Protein AF-A0A925K7J0-F1 (afdb_monomer)

Radius of gyration: 14.42 Å; Cα contacts (8 Å, |Δi|>4): 156; chains: 1; bounding box: 37×35×33 Å

Secondary structure (DSSP, 8-state):
-GGGGT-EEEEEEEETTEEEEEEE-SSEEEEEEEETTEEEEEEEESSS----EEHHHHHHHHHT-TTTTTHHHHHTT-TT---HHHHHHHHHHHHHHHHHHHHS--HHHHHHHHH------

Mean predicted aligned error: 7.32 Å

Sequence (121 aa):
MLAGLGFKEAGSSTGGMSQYYLWSGNDMKFSLQDDRGYYECNIISINKPIERLELIKLLRFLKDDAFFYREELKIAKLSGTLSANAYVDLFYKNYRLIKDFLFGFSQSGFDDYQNYVVIFD

Solvent-accessible surface area (backbone atoms only — not comparable to full-atom values): 7032 Å² total; per-residue (Å²): 114,60,58,81,72,61,32,39,82,71,48,72,49,81,57,93,72,31,42,38,42,32,30,36,41,92,64,36,30,46,35,42,36,35,56,84,78,29,50,49,46,33,40,28,48,70,86,48,99,51,84,69,40,47,50,68,65,49,49,20,62,78,63,76,29,84,59,62,74,45,62,67,20,60,76,67,72,28,81,59,43,57,50,73,66,56,51,51,51,54,47,62,76,40,41,67,63,56,48,51,53,66,70,70,61,46,73,65,63,50,54,52,58,69,66,59,72,81,80,80,131

Foldseek 3Di:
DVVVVVWDWPDWDDDPQKIKTWIDHPFWIWIWIDDNQFIFIWIGGPPDPDDTDGLQLVVCLLVVNLCVVVPVCVVVVNPRHDDPVSSVVSCVVCVVSVVVCSVVDDPVSVVSSVPDDRDDD

Structure (mmCIF, N/CA/C/O backbone):
data_AF-A0A925K7J0-F1
#
_entry.id   AF-A0A925K7J0-F1
#
loop_
_atom_site.group_PDB
_atom_site.id
_atom_site.type_symbol
_atom_site.label_atom_id
_atom_site.label_alt_id
_atom_site.label_comp_id
_atom_site.label_asym_id
_atom_site.label_entity_id
_atom_site.label_seq_id
_atom_site.pdbx_PDB_ins_code
_atom_site.Cartn_x
_atom_site.Cartn_y
_atom_site.Cartn_z
_atom_site.occupancy
_atom_site.B_iso_or_equiv
_atom_site.auth_seq_id
_atom_site.auth_comp_id
_atom_site.auth_asym_id
_atom_site.auth_atom_id
_atom_site.pdbx_PDB_model_num
ATOM 1 N N . MET A 1 1 ? -1.718 -0.750 -16.183 1.00 77.94 1 MET A N 1
ATOM 2 C CA . MET A 1 1 ? -2.440 -1.136 -14.952 1.00 77.94 1 MET A CA 1
ATOM 3 C C . MET A 1 1 ? -2.796 0.088 -14.100 1.00 77.94 1 MET A C 1
ATOM 5 O O . MET A 1 1 ? -3.969 0.432 -14.053 1.00 77.94 1 MET A O 1
ATOM 9 N N . LEU A 1 2 ? -1.825 0.834 -13.556 1.00 81.88 2 LEU A N 1
ATOM 10 C CA . LEU A 1 2 ? -2.077 2.067 -12.776 1.00 81.88 2 LEU A CA 1
ATOM 11 C C . LEU A 1 2 ? -2.807 3.181 -13.550 1.00 81.88 2 LEU A C 1
ATOM 13 O O . LEU A 1 2 ? -3.722 3.801 -13.014 1.00 81.88 2 LEU A O 1
ATOM 17 N N . ALA A 1 3 ? -2.481 3.378 -14.831 1.00 81.62 3 ALA A N 1
ATOM 18 C CA . ALA A 1 3 ? -3.184 4.340 -15.688 1.00 81.62 3 ALA A CA 1
ATOM 19 C C . ALA A 1 3 ? -4.702 4.069 -15.783 1.00 81.62 3 ALA A C 1
ATOM 21 O O . ALA A 1 3 ? -5.490 5.005 -15.874 1.00 81.62 3 ALA A O 1
ATOM 22 N N . GLY A 1 4 ? -5.125 2.800 -15.681 1.00 82.88 4 GLY A N 1
ATOM 23 C CA . GLY A 1 4 ? -6.543 2.416 -15.651 1.00 82.88 4 GLY A CA 1
ATOM 24 C C . GLY A 1 4 ? -7.267 2.800 -14.355 1.00 82.88 4 GLY A C 1
ATOM 25 O O . GLY A 1 4 ? -8.491 2.790 -14.318 1.00 82.88 4 GLY A O 1
ATOM 26 N N . LEU A 1 5 ? -6.522 3.167 -13.308 1.00 83.44 5 LEU A N 1
ATOM 27 C CA . LEU A 1 5 ? -7.031 3.740 -12.058 1.00 83.44 5 LEU A CA 1
ATOM 28 C C . LEU A 1 5 ? -6.893 5.273 -12.022 1.00 83.44 5 LEU A C 1
ATOM 30 O O . LEU A 1 5 ? -7.081 5.884 -10.973 1.00 83.44 5 LEU A O 1
ATOM 34 N N . GLY A 1 6 ? -6.516 5.900 -13.141 1.00 85.19 6 GLY A N 1
ATOM 35 C CA . GLY A 1 6 ? -6.300 7.345 -13.229 1.00 85.19 6 GLY A CA 1
ATOM 36 C C . GLY A 1 6 ? -4.978 7.837 -12.630 1.00 85.19 6 GLY A C 1
ATOM 37 O O . GLY A 1 6 ? -4.796 9.045 -12.501 1.00 85.19 6 GLY A O 1
ATOM 38 N N . PHE A 1 7 ? -4.051 6.940 -12.278 1.00 88.50 7 PHE A N 1
ATOM 39 C CA . PHE A 1 7 ? -2.726 7.330 -11.796 1.00 88.50 7 PHE A CA 1
ATOM 40 C C . PHE A 1 7 ? -1.833 7.782 -12.948 1.00 88.50 7 PHE A C 1
ATOM 42 O O . PHE A 1 7 ? -1.782 7.142 -14.002 1.00 88.50 7 PHE A O 1
ATOM 49 N N . LYS A 1 8 ? -1.077 8.852 -12.712 1.00 87.69 8 LYS A N 1
ATOM 50 C CA . LYS A 1 8 ? -0.041 9.360 -13.616 1.00 87.69 8 LYS A CA 1
ATOM 51 C C . LYS A 1 8 ? 1.297 9.364 -12.900 1.00 87.69 8 LYS A C 1
ATOM 53 O O . LYS A 1 8 ? 1.343 9.589 -11.693 1.00 87.69 8 LYS A O 1
ATOM 58 N N . GLU A 1 9 ? 2.371 9.112 -13.634 1.00 84.50 9 GLU A N 1
ATOM 59 C CA . GLU A 1 9 ? 3.717 9.289 -13.097 1.00 84.50 9 GLU A CA 1
ATOM 60 C C . GLU A 1 9 ? 3.903 10.758 -12.700 1.00 84.50 9 GLU A C 1
ATOM 62 O O . GLU A 1 9 ? 3.646 11.667 -13.489 1.00 84.50 9 GLU A O 1
ATOM 67 N N . ALA A 1 10 ? 4.251 10.978 -11.438 1.00 79.00 10 ALA A N 1
ATOM 68 C CA . ALA A 1 10 ? 4.389 12.291 -10.821 1.00 79.00 10 ALA A CA 1
ATOM 69 C C . ALA A 1 10 ? 5.853 12.636 -10.523 1.00 79.00 10 ALA A C 1
ATOM 71 O O . ALA A 1 10 ? 6.166 13.794 -10.260 1.00 79.00 10 ALA A O 1
ATOM 72 N N . GLY A 1 11 ? 6.745 11.646 -10.571 1.00 76.38 11 GLY A N 1
ATOM 73 C CA . GLY A 1 11 ? 8.179 11.858 -10.489 1.00 76.38 11 GLY A CA 1
ATOM 74 C C . GLY A 1 11 ? 8.954 10.552 -10.398 1.00 76.38 11 GLY A C 1
ATOM 75 O O . GLY A 1 11 ? 8.470 9.559 -9.851 1.00 76.38 11 GLY A O 1
ATOM 76 N N . SER A 1 12 ? 10.185 10.602 -10.889 1.00 79.12 12 SER A N 1
ATOM 77 C CA . SER A 1 12 ? 11.189 9.569 -10.689 1.00 79.12 12 SER A CA 1
ATOM 78 C C . SER A 1 12 ? 12.512 10.218 -10.296 1.00 79.12 12 SER A C 1
ATOM 80 O O . SER A 1 12 ? 12.862 11.263 -10.847 1.00 79.12 12 SER A O 1
ATOM 82 N N . SER A 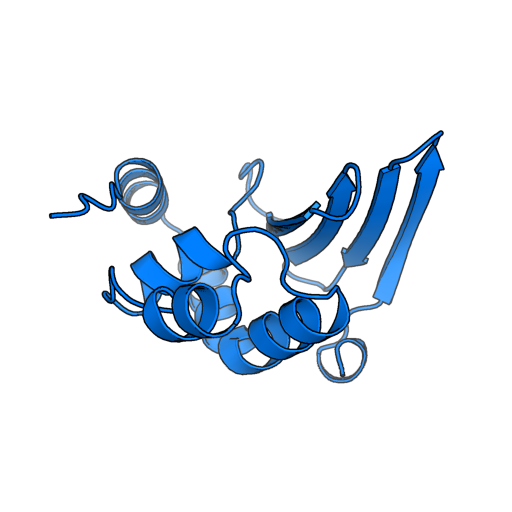1 13 ? 13.260 9.612 -9.380 1.00 76.75 13 SER A N 1
ATOM 83 C CA . SER A 1 13 ? 14.621 10.049 -9.054 1.00 76.75 13 SER A CA 1
ATOM 84 C C . SER A 1 13 ? 15.557 8.854 -9.027 1.00 76.75 13 SER A C 1
ATOM 86 O O . SER A 1 13 ? 15.221 7.807 -8.476 1.00 76.75 13 SER A O 1
ATOM 88 N N . THR A 1 14 ? 16.736 9.028 -9.610 1.00 62.78 14 THR A N 1
ATOM 89 C CA . THR A 1 14 ? 17.834 8.065 -9.560 1.00 62.78 14 THR A CA 1
ATOM 90 C C . THR A 1 14 ? 19.032 8.756 -8.927 1.00 62.78 14 THR A C 1
ATOM 92 O O . THR A 1 14 ? 19.642 9.630 -9.543 1.00 62.78 14 THR A O 1
ATOM 95 N N . GLY A 1 15 ? 19.352 8.387 -7.687 1.00 51.38 15 GLY A N 1
ATOM 96 C CA . GLY A 1 15 ? 20.495 8.912 -6.946 1.00 51.38 15 GLY A CA 1
ATOM 97 C C . GLY A 1 15 ? 21.320 7.766 -6.374 1.00 51.38 15 GLY A C 1
ATOM 98 O O . GLY A 1 15 ? 20.885 7.092 -5.444 1.00 51.38 15 GLY A O 1
ATOM 99 N N . GLY A 1 16 ? 22.511 7.525 -6.927 1.00 66.75 16 GLY A N 1
ATOM 100 C CA . GLY A 1 16 ? 23.359 6.408 -6.502 1.00 66.75 16 GLY A CA 1
ATOM 101 C C . GLY A 1 16 ? 22.695 5.045 -6.749 1.00 66.75 16 GLY A C 1
ATOM 102 O O . GLY A 1 16 ? 22.372 4.724 -7.888 1.00 66.75 16 GLY A O 1
ATOM 103 N N . MET A 1 17 ? 22.508 4.250 -5.687 1.00 54.50 17 MET A N 1
ATOM 104 C CA . MET A 1 17 ? 21.867 2.921 -5.727 1.00 54.50 17 MET A CA 1
ATOM 105 C C . MET A 1 17 ? 20.357 2.945 -5.439 1.00 54.50 17 MET A C 1
ATOM 107 O O . MET A 1 17 ? 19.758 1.879 -5.338 1.00 54.50 17 MET A O 1
ATOM 111 N N . SER A 1 18 ? 19.744 4.125 -5.292 1.00 60.34 18 SER A N 1
ATOM 112 C CA . SER A 1 18 ? 18.321 4.240 -4.970 1.00 60.34 18 SER A CA 1
ATOM 113 C C . SER A 1 18 ? 17.511 4.774 -6.145 1.00 60.34 18 SER A C 1
ATOM 115 O O . SER A 1 18 ? 17.850 5.804 -6.740 1.00 60.34 18 SER A O 1
ATOM 117 N N . GLN A 1 19 ? 16.418 4.076 -6.458 1.00 67.25 19 GLN A N 1
ATOM 118 C CA . GLN A 1 19 ? 15.428 4.487 -7.451 1.00 67.25 19 GLN A CA 1
ATOM 119 C C . GLN A 1 19 ? 14.113 4.800 -6.754 1.00 67.25 19 GLN A C 1
ATOM 121 O O . GLN A 1 19 ? 13.590 3.987 -6.001 1.00 67.25 19 GLN A O 1
ATOM 126 N N . TYR A 1 20 ? 13.567 5.979 -7.011 1.00 77.00 20 TYR A N 1
ATOM 127 C CA . TYR A 1 20 ? 12.270 6.391 -6.500 1.00 77.00 20 TYR A CA 1
ATOM 128 C C . TYR A 1 20 ? 11.297 6.535 -7.659 1.00 77.00 20 TYR A C 1
ATOM 130 O O . TYR A 1 20 ? 11.608 7.227 -8.627 1.00 77.00 20 TYR A O 1
ATOM 138 N N . TYR A 1 21 ? 10.120 5.935 -7.530 1.00 80.19 21 TYR A N 1
ATOM 139 C CA . TYR A 1 21 ? 9.010 6.075 -8.460 1.00 80.19 21 TYR A CA 1
ATOM 140 C C . TYR A 1 21 ? 7.778 6.553 -7.710 1.00 80.19 21 TYR A C 1
ATOM 142 O O . TYR A 1 21 ? 7.421 5.996 -6.672 1.00 80.19 21 TYR A O 1
ATOM 150 N N . LEU A 1 22 ? 7.103 7.560 -8.251 1.00 82.94 22 LEU A N 1
ATOM 151 C CA . LEU A 1 22 ? 5.896 8.125 -7.672 1.00 82.94 22 LEU A CA 1
ATOM 152 C C . LEU A 1 22 ? 4.812 8.221 -8.730 1.00 82.94 22 LEU A C 1
ATOM 154 O O . LEU A 1 22 ? 4.976 8.892 -9.748 1.00 82.94 22 LEU A O 1
ATOM 158 N N . TRP A 1 23 ? 3.661 7.634 -8.437 1.00 86.00 23 TRP A N 1
ATOM 159 C CA . TRP A 1 23 ? 2.447 7.823 -9.212 1.00 86.00 23 TRP A CA 1
ATOM 160 C C . TRP A 1 23 ? 1.413 8.549 -8.364 1.00 86.00 23 TRP A C 1
ATOM 162 O O . TRP A 1 23 ? 1.186 8.186 -7.213 1.00 86.00 23 TRP A O 1
ATOM 172 N N 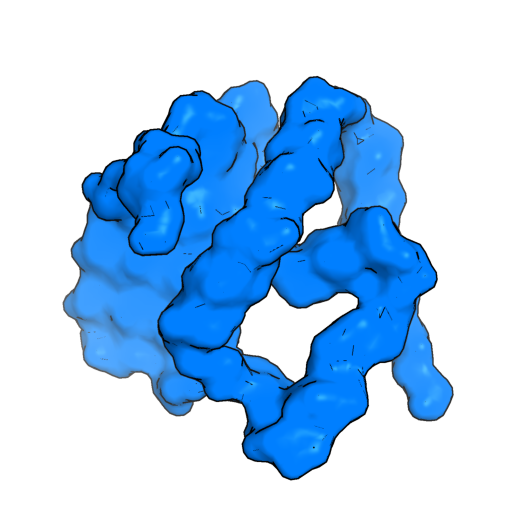. SER A 1 24 ? 0.759 9.556 -8.932 1.00 84.81 24 SER A N 1
ATOM 173 C CA . SER A 1 24 ? -0.299 10.320 -8.273 1.00 84.81 24 SER A CA 1
ATOM 174 C C . SER A 1 24 ? -1.637 10.046 -8.946 1.00 84.81 24 SER A C 1
ATOM 176 O O . SER A 1 24 ? -1.761 10.175 -10.165 1.00 84.81 24 SER A O 1
ATOM 178 N N . GLY A 1 25 ? -2.635 9.681 -8.147 1.00 82.50 25 GLY A N 1
ATOM 179 C CA . GLY A 1 25 ? -4.047 9.773 -8.506 1.00 82.50 25 GLY A CA 1
ATOM 180 C C . GLY A 1 25 ? -4.666 11.052 -7.935 1.00 82.50 25 GLY A C 1
ATOM 181 O O . GLY A 1 25 ? -3.949 11.939 -7.474 1.00 82.50 25 GLY A O 1
ATOM 182 N N . ASN A 1 26 ? -5.999 11.127 -7.938 1.00 81.00 26 ASN A N 1
ATOM 183 C CA . ASN A 1 26 ? -6.736 12.256 -7.351 1.00 81.00 26 ASN A CA 1
ATOM 184 C C . ASN A 1 26 ? -6.749 12.224 -5.812 1.00 81.00 26 ASN A C 1
ATOM 186 O O . ASN A 1 26 ? -6.763 13.271 -5.175 1.00 81.00 26 ASN A O 1
ATOM 190 N N . ASP A 1 27 ? -6.740 11.025 -5.223 1.00 82.56 27 ASP A N 1
ATOM 191 C CA . ASP A 1 27 ? -6.968 10.837 -3.782 1.00 82.56 27 ASP A CA 1
ATOM 192 C C . ASP A 1 27 ? -5.687 10.464 -3.016 1.00 82.56 27 ASP A C 1
ATOM 194 O O . ASP A 1 27 ? -5.537 10.759 -1.830 1.00 82.56 27 ASP A O 1
ATOM 198 N N . MET A 1 28 ? -4.744 9.804 -3.691 1.00 89.06 28 MET A N 1
ATOM 199 C CA . MET A 1 28 ? -3.539 9.251 -3.079 1.00 89.06 28 MET A CA 1
ATOM 200 C C . MET A 1 28 ? -2.387 9.173 -4.082 1.00 89.06 28 MET A C 1
ATOM 202 O O . MET A 1 28 ? -2.594 9.196 -5.299 1.00 89.06 28 MET A O 1
ATOM 206 N N . LYS A 1 29 ? -1.178 9.007 -3.557 1.00 89.12 29 LYS A N 1
ATOM 207 C CA . LYS A 1 29 ? 0.025 8.658 -4.299 1.00 89.12 29 LYS A CA 1
ATOM 208 C C . LYS A 1 29 ? 0.485 7.257 -3.914 1.00 89.12 29 LYS A C 1
ATOM 210 O O . LYS A 1 29 ? 0.349 6.843 -2.765 1.00 89.12 29 LYS A O 1
ATOM 215 N N . PHE A 1 30 ? 1.041 6.556 -4.886 1.00 89.25 30 PHE A N 1
ATOM 216 C CA . PHE A 1 30 ? 1.703 5.269 -4.733 1.00 89.25 30 PHE A CA 1
ATOM 217 C C . PHE A 1 30 ? 3.188 5.494 -5.007 1.00 89.25 30 PHE A C 1
ATOM 219 O O . PHE A 1 30 ? 3.533 6.027 -6.065 1.00 89.25 30 PHE A O 1
ATOM 226 N N . SER A 1 31 ? 4.052 5.144 -4.057 1.00 88.25 31 SER A N 1
ATOM 227 C CA . SER A 1 31 ? 5.495 5.323 -4.192 1.00 88.25 31 SER A CA 1
ATOM 228 C C . SER A 1 31 ? 6.253 4.021 -3.994 1.00 88.25 31 SER A C 1
ATOM 230 O O . SER A 1 31 ? 5.991 3.310 -3.023 1.00 88.25 31 SER A O 1
ATOM 232 N N . LEU A 1 32 ? 7.231 3.776 -4.860 1.00 86.88 32 LEU A N 1
ATOM 233 C CA . LEU A 1 32 ? 8.211 2.703 -4.733 1.00 86.88 32 LEU A CA 1
ATOM 234 C C . LEU A 1 32 ? 9.598 3.308 -4.561 1.00 86.88 32 LEU A C 1
ATOM 236 O O . LEU A 1 32 ? 9.997 4.154 -5.359 1.00 86.88 32 LEU A O 1
ATOM 240 N N . GLN A 1 33 ? 10.323 2.864 -3.544 1.00 83.38 33 GLN A N 1
ATOM 241 C CA . GLN A 1 33 ? 11.712 3.230 -3.309 1.00 83.38 33 GLN A CA 1
ATOM 242 C C . GLN A 1 33 ? 12.563 1.962 -3.289 1.00 83.38 33 GLN A C 1
ATOM 244 O O . GLN A 1 33 ? 12.320 1.079 -2.480 1.00 83.38 33 GLN A O 1
ATOM 249 N N . ASP A 1 34 ? 13.530 1.873 -4.192 1.00 77.69 34 ASP A N 1
ATOM 250 C CA . ASP A 1 34 ? 14.562 0.839 -4.202 1.00 77.69 34 ASP A CA 1
ATOM 251 C C . ASP A 1 34 ? 15.731 1.269 -3.310 1.00 77.69 34 ASP A C 1
ATOM 253 O O . ASP A 1 34 ? 16.252 2.381 -3.450 1.00 77.69 34 ASP A O 1
ATOM 257 N N . ASP A 1 35 ? 16.158 0.382 -2.420 1.00 69.69 35 ASP A N 1
ATOM 258 C CA . ASP A 1 35 ? 17.441 0.440 -1.733 1.00 69.69 35 ASP A CA 1
ATOM 259 C C . ASP A 1 35 ? 18.146 -0.914 -1.877 1.00 69.69 35 ASP A C 1
ATOM 261 O O . ASP A 1 35 ? 17.803 -1.899 -1.220 1.00 69.69 35 ASP A O 1
ATOM 265 N N . ARG A 1 36 ? 19.145 -0.975 -2.768 1.00 66.56 36 ARG A N 1
ATOM 266 C CA . ARG A 1 36 ? 20.012 -2.154 -2.978 1.00 66.56 36 ARG A CA 1
ATOM 267 C C . ARG A 1 36 ? 19.240 -3.445 -3.306 1.00 66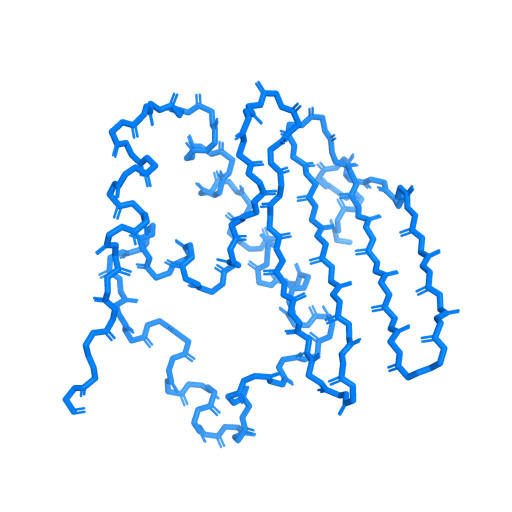.56 36 ARG A C 1
ATOM 269 O O . ARG A 1 36 ? 19.662 -4.530 -2.899 1.00 66.56 36 ARG A O 1
ATOM 276 N N . GLY A 1 37 ? 18.145 -3.345 -4.063 1.00 63.34 37 GLY A N 1
ATOM 277 C CA . GLY A 1 37 ? 17.318 -4.483 -4.476 1.00 63.34 37 GLY A CA 1
ATOM 278 C C . GLY A 1 37 ? 16.154 -4.794 -3.532 1.00 63.34 37 GLY A C 1
ATOM 279 O O . GLY A 1 37 ? 15.439 -5.774 -3.759 1.00 63.34 37 GLY A O 1
ATOM 280 N N . TYR A 1 38 ? 15.953 -3.975 -2.499 1.00 67.94 38 TYR A N 1
ATOM 281 C CA . TYR A 1 38 ? 14.789 -4.019 -1.621 1.00 67.94 38 TYR A CA 1
ATOM 282 C C . TYR A 1 38 ? 13.861 -2.860 -1.968 1.00 67.94 38 TYR A C 1
ATOM 284 O O . TYR A 1 38 ? 14.268 -1.702 -1.948 1.00 67.94 38 TYR A O 1
ATOM 292 N N . TYR A 1 39 ? 12.606 -3.175 -2.280 1.00 72.00 39 TYR A N 1
ATOM 293 C CA . TYR A 1 39 ? 11.604 -2.165 -2.604 1.00 72.00 39 TYR A CA 1
ATOM 294 C C . TYR A 1 39 ? 10.728 -1.876 -1.384 1.00 72.00 39 TYR A C 1
ATOM 296 O O . TYR A 1 39 ? 9.981 -2.743 -0.916 1.00 72.00 39 TYR A O 1
ATOM 304 N N . GLU A 1 40 ? 10.763 -0.631 -0.924 1.00 77.75 40 GLU A N 1
ATOM 305 C CA . GLU A 1 40 ? 9.796 -0.063 0.005 1.00 77.75 40 GLU A CA 1
ATOM 306 C C . GLU A 1 40 ? 8.619 0.525 -0.773 1.00 77.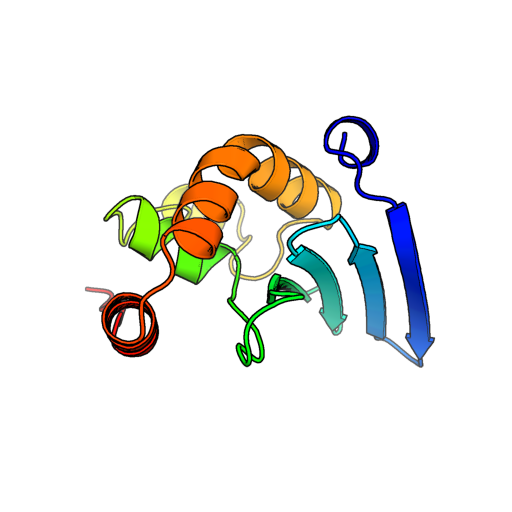75 40 GLU A C 1
ATOM 308 O O . GLU A 1 40 ? 8.778 1.373 -1.655 1.00 77.75 40 GLU A O 1
ATOM 313 N N . CYS A 1 41 ? 7.412 0.076 -0.437 1.00 86.38 41 CYS A N 1
ATOM 314 C CA . CYS A 1 41 ? 6.190 0.494 -1.104 1.00 86.38 41 CYS A CA 1
ATOM 315 C C . CYS A 1 41 ? 5.270 1.229 -0.136 1.00 86.38 41 CYS A C 1
ATOM 317 O O . CYS A 1 41 ? 4.751 0.632 0.809 1.00 86.38 41 CYS A O 1
ATOM 319 N N . ASN A 1 42 ? 5.000 2.500 -0.426 1.00 88.88 42 ASN A N 1
ATOM 320 C CA . ASN A 1 42 ? 4.201 3.371 0.428 1.00 88.88 42 ASN A CA 1
ATOM 321 C C . ASN A 1 42 ? 3.005 3.978 -0.312 1.00 88.88 42 ASN A C 1
ATOM 323 O O . ASN A 1 42 ? 3.077 4.316 -1.496 1.00 88.88 42 ASN A O 1
ATOM 327 N N . ILE A 1 43 ? 1.913 4.156 0.425 1.00 90.12 43 ILE A N 1
ATOM 328 C CA . ILE A 1 43 ? 0.725 4.907 0.029 1.00 90.12 43 ILE A CA 1
ATOM 329 C C . ILE A 1 43 ? 0.723 6.230 0.787 1.00 90.12 43 ILE A C 1
ATOM 331 O O . ILE A 1 43 ? 0.895 6.261 2.005 1.00 90.12 43 ILE A O 1
ATOM 335 N N . ILE A 1 44 ? 0.523 7.326 0.065 1.00 87.12 44 ILE A N 1
ATOM 336 C CA . ILE A 1 44 ? 0.514 8.680 0.623 1.00 87.12 44 ILE A CA 1
ATOM 337 C C . ILE A 1 44 ? -0.841 9.298 0.304 1.00 87.12 44 ILE A C 1
ATOM 339 O O . ILE A 1 44 ? -1.216 9.387 -0.862 1.00 87.12 44 ILE A O 1
ATOM 343 N N . SER A 1 45 ? -1.590 9.734 1.312 1.00 83.94 45 SER A N 1
ATOM 344 C CA . SER A 1 45 ? -2.833 10.469 1.062 1.00 83.94 45 SER A CA 1
ATOM 345 C C . SER A 1 45 ? -2.517 11.877 0.561 1.00 83.94 45 SER A C 1
ATOM 347 O O . SER A 1 45 ? -1.600 12.521 1.062 1.00 83.94 45 SER A O 1
ATOM 349 N N . ILE A 1 46 ? -3.260 12.371 -0.432 1.00 79.69 46 ILE A N 1
ATOM 350 C CA . ILE A 1 46 ? -3.079 13.747 -0.932 1.00 79.69 46 ILE A CA 1
ATOM 351 C C . ILE A 1 46 ? -3.828 14.750 -0.048 1.00 79.69 46 ILE A C 1
ATOM 353 O O . ILE A 1 46 ? -3.377 15.876 0.137 1.00 79.69 46 ILE A O 1
ATOM 357 N N . ASN A 1 47 ? -4.960 14.330 0.519 1.00 72.44 47 ASN A N 1
ATOM 358 C CA . ASN A 1 47 ? -5.920 15.216 1.181 1.00 72.44 47 ASN A CA 1
ATOM 359 C C . ASN A 1 47 ? -5.887 15.119 2.714 1.00 72.44 47 ASN A C 1
ATOM 361 O O . ASN A 1 47 ? -6.736 15.702 3.389 1.00 72.44 47 ASN A O 1
ATOM 365 N N . LYS A 1 48 ? -4.955 14.344 3.280 1.00 70.31 48 LYS A N 1
ATOM 366 C CA . LYS A 1 48 ? -4.838 14.114 4.725 1.00 70.31 48 LYS A CA 1
ATOM 367 C C . LYS A 1 48 ? -3.376 14.259 5.158 1.00 70.31 48 LYS A C 1
ATOM 369 O O . LYS A 1 48 ? -2.499 13.904 4.375 1.00 70.31 48 LYS A O 1
ATOM 374 N N . PRO A 1 49 ? -3.102 14.714 6.394 1.00 64.88 49 PRO A N 1
ATOM 375 C CA . PRO A 1 49 ? -1.749 14.880 6.935 1.00 64.88 49 PRO A CA 1
ATOM 376 C C . PRO A 1 49 ? -1.107 13.533 7.323 1.00 64.88 49 PRO A C 1
ATOM 378 O O . PRO A 1 49 ? -0.504 13.400 8.380 1.00 64.88 49 PRO A O 1
ATOM 381 N N . ILE A 1 50 ? -1.284 12.506 6.493 1.00 66.19 50 ILE A N 1
ATOM 382 C CA . ILE A 1 50 ? -0.686 11.191 6.701 1.00 66.19 50 ILE A CA 1
ATOM 383 C C . ILE A 1 50 ? 0.652 11.192 5.990 1.00 66.19 50 ILE A C 1
ATOM 385 O O . ILE A 1 50 ? 0.710 11.452 4.788 1.00 66.19 50 ILE A O 1
ATOM 389 N N . GLU A 1 51 ? 1.708 10.858 6.721 1.00 70.44 51 GLU A N 1
ATOM 390 C CA . GLU A 1 51 ? 3.048 10.877 6.157 1.00 70.44 51 GLU A CA 1
ATOM 391 C C . GLU A 1 51 ? 3.208 9.765 5.120 1.00 70.44 51 GLU A C 1
ATOM 393 O O . GLU A 1 51 ? 3.413 10.074 3.944 1.00 70.44 51 GLU A O 1
ATOM 398 N N . ARG A 1 52 ? 3.080 8.487 5.517 1.00 84.44 52 ARG A N 1
ATOM 399 C CA . ARG A 1 52 ? 3.216 7.300 4.648 1.00 84.44 52 ARG A CA 1
ATOM 400 C C . ARG A 1 52 ? 2.550 6.074 5.284 1.00 84.44 52 ARG A C 1
ATOM 402 O O . ARG A 1 52 ? 2.670 5.864 6.488 1.00 84.44 52 ARG A O 1
ATOM 409 N N . LEU A 1 53 ? 1.874 5.254 4.481 1.00 88.12 53 LEU A N 1
ATOM 410 C CA . LEU A 1 53 ? 1.357 3.940 4.879 1.00 88.12 53 LEU A CA 1
ATOM 411 C C . LEU A 1 53 ? 2.087 2.851 4.088 1.00 88.12 53 LEU A C 1
ATOM 413 O O . LEU A 1 53 ? 1.998 2.830 2.861 1.00 88.12 53 LEU A O 1
ATOM 417 N N . GLU A 1 54 ? 2.769 1.932 4.763 1.00 88.44 54 GLU A N 1
ATOM 418 C CA . GLU A 1 54 ? 3.433 0.801 4.110 1.00 88.44 54 GLU A CA 1
ATOM 419 C C . GLU A 1 54 ? 2.388 -0.160 3.535 1.00 88.44 54 GLU A C 1
ATOM 421 O O . GLU A 1 54 ? 1.506 -0.630 4.257 1.00 88.44 54 GLU A O 1
ATOM 426 N N . LEU A 1 55 ? 2.485 -0.496 2.244 1.00 88.50 55 LEU A N 1
ATOM 427 C CA . LEU A 1 55 ? 1.434 -1.254 1.554 1.00 88.50 55 LEU A CA 1
ATOM 428 C C . LEU A 1 55 ? 1.170 -2.621 2.203 1.00 88.50 55 LEU A C 1
ATOM 430 O O . LEU A 1 55 ? 0.015 -2.995 2.380 1.00 88.50 55 LEU A O 1
ATOM 434 N N . ILE A 1 56 ? 2.212 -3.368 2.579 1.00 86.25 56 ILE A N 1
ATOM 435 C CA . ILE A 1 56 ? 2.039 -4.703 3.174 1.00 86.25 56 ILE A CA 1
ATOM 436 C C . ILE A 1 56 ? 1.428 -4.611 4.575 1.00 86.25 56 ILE A C 1
ATOM 438 O O . ILE A 1 56 ? 0.469 -5.330 4.856 1.00 86.25 56 ILE A O 1
ATOM 442 N N . LYS A 1 57 ? 1.928 -3.711 5.436 1.00 86.69 57 LYS A N 1
ATOM 443 C CA . LYS A 1 57 ? 1.348 -3.481 6.771 1.00 86.69 57 LYS A CA 1
ATOM 444 C C . LYS A 1 57 ? -0.116 -3.058 6.654 1.00 86.69 57 LYS A C 1
ATOM 446 O O . LYS A 1 57 ? -0.967 -3.607 7.347 1.00 86.69 57 LYS A O 1
ATOM 451 N N . LEU A 1 58 ? -0.412 -2.142 5.731 1.00 89.81 58 LEU A N 1
ATOM 452 C CA . LEU A 1 58 ? -1.768 -1.672 5.476 1.00 89.81 58 LEU A CA 1
ATOM 453 C C . LEU A 1 58 ? -2.681 -2.816 5.032 1.00 89.81 58 LEU A C 1
ATOM 455 O O . LEU A 1 58 ? -3.782 -2.944 5.549 1.00 89.81 58 LEU A O 1
ATOM 459 N N . LEU A 1 59 ? -2.243 -3.678 4.115 1.00 90.06 59 LEU A N 1
ATOM 460 C CA . LEU A 1 59 ? -3.072 -4.793 3.654 1.00 90.06 59 LEU A CA 1
ATOM 461 C C . LEU A 1 59 ? -3.301 -5.857 4.729 1.00 90.06 59 LEU A C 1
ATOM 463 O O . LEU A 1 59 ? -4.401 -6.397 4.777 1.00 90.06 59 LEU A O 1
ATOM 467 N N . ARG A 1 60 ? -2.320 -6.126 5.600 1.00 88.31 60 ARG A N 1
ATOM 468 C CA . ARG A 1 60 ? -2.511 -7.000 6.773 1.00 88.31 60 ARG A CA 1
A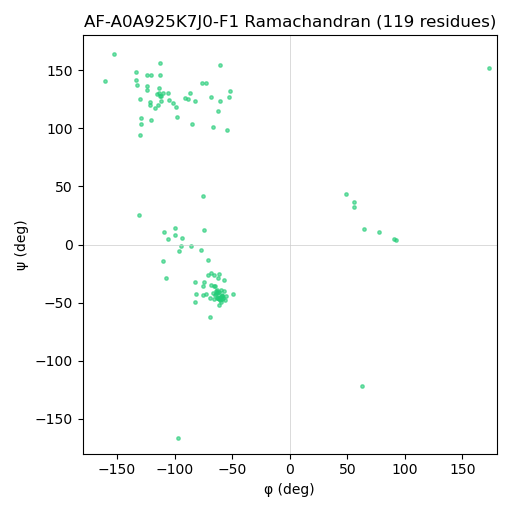TOM 469 C C . ARG A 1 60 ? -3.584 -6.450 7.703 1.00 88.31 60 ARG A C 1
ATOM 471 O O . ARG A 1 60 ? -4.504 -7.173 8.062 1.00 88.31 60 ARG A O 1
ATOM 478 N N . PHE A 1 61 ? -3.499 -5.156 8.005 1.00 90.38 61 PHE A N 1
ATOM 479 C CA . PHE A 1 61 ? -4.481 -4.451 8.823 1.00 90.38 61 PHE A CA 1
ATOM 480 C C . PHE A 1 61 ? -5.882 -4.471 8.188 1.00 90.38 61 PHE A C 1
ATOM 482 O O . PHE A 1 61 ? -6.83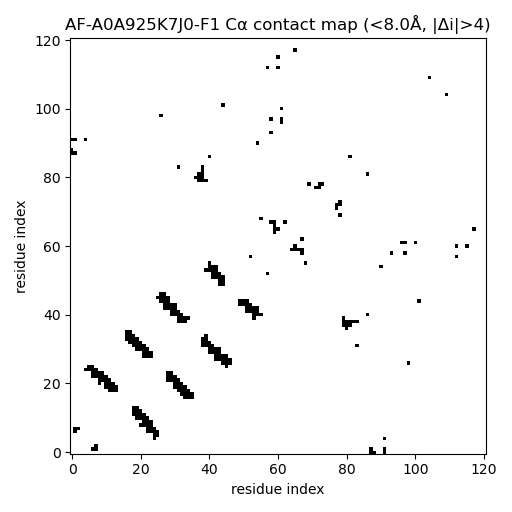9 -4.903 8.817 1.00 90.38 61 PHE A O 1
ATOM 489 N N . LEU A 1 62 ? -6.011 -4.072 6.917 1.00 90.56 62 LEU A N 1
ATOM 490 C CA . LEU A 1 62 ? -7.311 -3.969 6.238 1.00 90.56 62 LEU A CA 1
ATOM 491 C C . LEU A 1 62 ? -7.990 -5.319 5.987 1.00 90.56 62 LEU A C 1
ATOM 493 O O . LEU A 1 62 ? -9.204 -5.362 5.798 1.00 90.56 62 LEU A O 1
ATOM 497 N N . LYS A 1 63 ? -7.217 -6.404 5.916 1.00 89.94 63 LYS A N 1
ATOM 498 C CA . LYS A 1 63 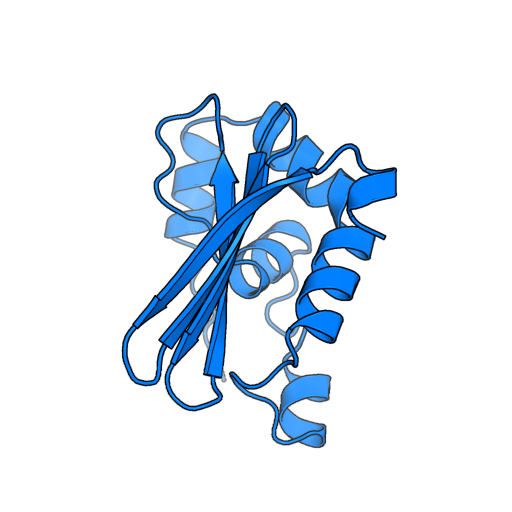? -7.737 -7.764 5.728 1.00 89.94 63 LYS A CA 1
ATOM 499 C C . LYS A 1 63 ? -7.901 -8.528 7.040 1.00 89.94 63 LYS A C 1
ATOM 501 O O . LYS A 1 63 ? -8.413 -9.639 6.986 1.00 89.94 63 LYS A O 1
ATOM 506 N N . ASP A 1 64 ? -7.461 -7.950 8.159 1.00 86.25 64 ASP A N 1
ATOM 507 C CA . ASP A 1 64 ? -7.320 -8.637 9.447 1.00 86.25 64 ASP A CA 1
ATOM 508 C C . ASP A 1 64 ? -6.573 -9.981 9.315 1.00 86.25 64 ASP A C 1
ATOM 510 O O . ASP A 1 64 ? -6.971 -11.020 9.833 1.00 86.25 64 ASP A O 1
ATOM 514 N N . ASP A 1 65 ? -5.486 -9.970 8.540 1.00 83.69 65 ASP A N 1
ATOM 515 C CA . ASP A 1 65 ? -4.691 -11.157 8.232 1.00 83.69 65 ASP A CA 1
ATOM 516 C C . ASP A 1 65 ? -3.213 -10.866 8.500 1.00 83.69 65 ASP A C 1
ATOM 518 O O . ASP A 1 65 ? -2.480 -10.352 7.651 1.00 83.69 65 ASP A O 1
ATOM 522 N N . ALA A 1 66 ? -2.768 -11.217 9.707 1.00 78.44 66 ALA A N 1
ATOM 523 C CA . ALA A 1 66 ? -1.382 -11.069 10.146 1.00 78.44 66 ALA A CA 1
ATOM 524 C C . ALA A 1 66 ? -0.394 -11.896 9.300 1.00 78.44 66 ALA A C 1
ATOM 526 O O . ALA A 1 66 ? 0.789 -11.547 9.190 1.00 78.44 66 ALA A O 1
ATOM 527 N N . PHE A 1 67 ? -0.873 -12.979 8.681 1.00 75.69 67 PHE A N 1
ATOM 528 C CA . PHE A 1 67 ? -0.085 -13.859 7.824 1.00 75.69 67 PHE A CA 1
ATOM 529 C C . PHE A 1 67 ? -0.187 -13.490 6.348 1.00 75.69 67 PHE A C 1
ATOM 531 O O . PHE A 1 67 ? 0.516 -14.102 5.537 1.00 75.69 67 PHE A O 1
ATOM 538 N N . PHE A 1 68 ? -0.976 -12.469 5.994 1.00 77.00 68 PHE A N 1
ATOM 539 C CA . PHE A 1 68 ? -1.074 -11.986 4.628 1.00 77.00 68 PHE A CA 1
ATOM 540 C C . PHE A 1 68 ? 0.330 -11.699 4.111 1.00 77.00 68 PHE A C 1
ATOM 542 O O . PHE A 1 68 ? 1.129 -10.978 4.738 1.00 77.00 68 PHE A O 1
ATOM 549 N N . TYR A 1 69 ? 0.636 -12.294 2.957 1.00 68.69 69 TYR A N 1
ATOM 550 C CA . TYR A 1 69 ? 1.932 -12.168 2.311 1.00 68.69 69 TYR A CA 1
ATOM 551 C C . TYR A 1 69 ? 3.116 -12.779 3.106 1.00 68.69 69 TYR A C 1
ATOM 553 O O . TYR A 1 69 ? 4.266 -12.502 2.788 1.00 68.69 69 TYR A O 1
ATOM 561 N N . ARG A 1 70 ? 2.906 -13.600 4.152 1.00 67.62 70 ARG A N 1
ATOM 562 C CA . ARG A 1 70 ? 3.992 -14.271 4.914 1.00 67.62 70 ARG A CA 1
ATOM 563 C C . ARG A 1 70 ? 4.478 -15.540 4.215 1.00 67.62 70 ARG A C 1
ATOM 565 O O . ARG A 1 70 ? 5.682 -15.704 4.033 1.00 67.62 70 ARG A O 1
ATOM 572 N N . GLU A 1 71 ? 3.562 -16.422 3.819 1.00 56.84 71 GLU A N 1
ATOM 573 C CA . GLU A 1 71 ? 3.912 -17.733 3.249 1.00 56.84 71 GLU A CA 1
ATOM 574 C C . GLU A 1 71 ? 4.472 -17.616 1.826 1.00 56.84 71 GLU A C 1
ATOM 576 O O . GLU A 1 71 ? 5.514 -18.190 1.520 1.00 56.84 71 GLU A O 1
ATOM 581 N N . GLU A 1 72 ? 3.873 -16.778 0.978 1.00 54.94 72 GLU A N 1
ATOM 582 C CA . GLU A 1 72 ? 4.338 -16.557 -0.399 1.00 54.94 72 GLU A CA 1
ATOM 583 C C . GLU A 1 72 ? 5.727 -15.896 -0.434 1.00 54.94 72 GLU A C 1
ATOM 585 O O . GLU A 1 72 ? 6.568 -16.253 -1.261 1.00 54.94 72 GLU A O 1
ATOM 590 N N . LEU A 1 73 ? 6.014 -14.990 0.512 1.00 56.69 73 LEU A N 1
ATOM 591 C CA . LEU A 1 73 ? 7.337 -14.378 0.653 1.00 56.69 73 LEU A CA 1
ATOM 592 C C . LEU A 1 73 ? 8.363 -15.328 1.283 1.00 56.69 73 LEU A C 1
ATOM 594 O O . LEU A 1 73 ? 9.521 -15.303 0.881 1.00 56.69 73 LEU A O 1
ATOM 598 N N . LYS A 1 74 ? 7.993 -16.194 2.233 1.00 50.78 74 LYS A N 1
ATOM 599 C CA . LYS A 1 74 ? 8.923 -17.213 2.757 1.00 50.78 74 LYS A CA 1
ATOM 600 C C . LYS A 1 74 ? 9.301 -18.233 1.683 1.00 50.78 74 LYS A C 1
ATOM 602 O O . LYS A 1 74 ? 10.487 -18.503 1.501 1.00 50.78 74 LYS A O 1
ATOM 607 N N . ILE A 1 75 ? 8.316 -18.751 0.947 1.00 50.97 75 ILE A N 1
ATOM 608 C CA . ILE A 1 75 ? 8.515 -19.764 -0.101 1.00 50.97 75 ILE A CA 1
ATOM 609 C C . ILE A 1 75 ? 9.382 -19.213 -1.238 1.00 50.97 75 ILE A C 1
ATOM 611 O O . ILE A 1 75 ? 10.271 -19.905 -1.732 1.00 50.97 75 ILE A O 1
ATOM 615 N N . ALA A 1 76 ? 9.187 -17.949 -1.616 1.00 50.97 76 ALA A N 1
ATOM 616 C CA . ALA A 1 76 ? 9.953 -17.320 -2.686 1.00 50.97 76 ALA A CA 1
ATOM 617 C C . ALA A 1 76 ? 11.296 -16.703 -2.228 1.00 50.97 76 ALA A C 1
ATOM 619 O O . ALA A 1 76 ? 12.030 -16.174 -3.060 1.00 50.97 76 ALA A O 1
ATOM 620 N N . LYS A 1 77 ? 11.643 -16.766 -0.928 1.00 50.28 77 LYS A N 1
ATOM 621 C CA . LYS A 1 77 ? 12.737 -15.987 -0.299 1.00 50.28 77 LYS A CA 1
ATOM 622 C C . LYS A 1 77 ? 12.590 -14.473 -0.513 1.00 50.28 77 LYS A C 1
ATOM 624 O O . LYS A 1 77 ? 13.586 -13.759 -0.615 1.00 50.28 77 LYS A O 1
ATOM 629 N N . LEU A 1 78 ? 11.346 -13.995 -0.589 1.00 50.22 78 LEU A N 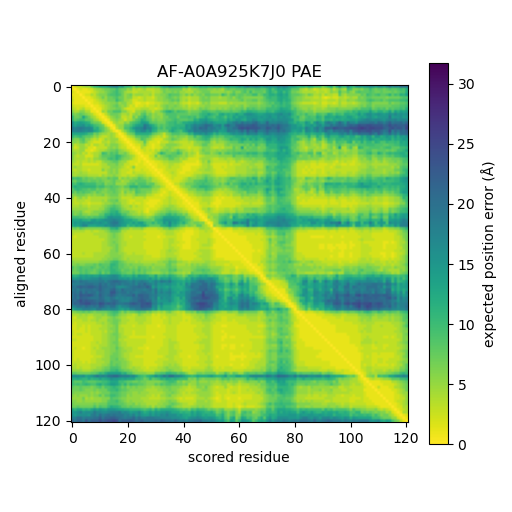1
ATOM 630 C CA . LEU A 1 78 ? 10.998 -12.635 -0.970 1.00 50.22 78 LEU A CA 1
ATOM 631 C C . LEU A 1 78 ? 10.669 -11.657 0.173 1.00 50.22 78 LEU A C 1
ATOM 633 O O . LEU A 1 78 ? 10.109 -10.588 -0.062 1.00 50.22 78 LEU A O 1
ATOM 637 N N . SER A 1 79 ? 10.987 -12.001 1.422 1.00 45.94 79 SER A N 1
ATOM 638 C CA . SER A 1 79 ? 10.846 -11.081 2.561 1.00 45.94 79 SER A CA 1
ATOM 639 C C . SER A 1 79 ? 11.606 -9.769 2.288 1.00 45.94 79 SER A C 1
ATOM 641 O O . SER A 1 79 ? 12.821 -9.728 2.453 1.00 45.94 79 SER A O 1
ATOM 643 N N . GLY A 1 80 ? 10.902 -8.717 1.851 1.00 51.38 80 GLY A N 1
ATOM 644 C CA . GLY A 1 80 ? 11.484 -7.427 1.449 1.00 51.38 80 GLY A CA 1
ATOM 645 C C . GLY A 1 80 ? 11.857 -7.271 -0.039 1.00 51.38 80 GLY A C 1
ATOM 646 O O . GLY A 1 80 ? 12.397 -6.235 -0.405 1.00 51.38 80 GLY A O 1
ATOM 647 N N . THR A 1 81 ? 11.573 -8.238 -0.919 1.00 60.53 81 THR A N 1
ATOM 648 C CA . THR A 1 81 ? 12.115 -8.262 -2.302 1.00 60.53 81 THR A CA 1
ATOM 649 C C . THR A 1 81 ? 11.068 -8.508 -3.390 1.00 60.53 81 THR A C 1
ATOM 651 O O . THR A 1 81 ? 11.386 -8.981 -4.485 1.00 60.53 81 THR A O 1
ATOM 654 N N . LEU A 1 82 ? 9.800 -8.164 -3.139 1.00 72.88 82 LEU A N 1
ATOM 655 C CA . LEU A 1 82 ? 8.843 -8.063 -4.242 1.00 72.88 82 LEU A CA 1
ATOM 656 C C . LEU A 1 82 ? 9.420 -7.164 -5.340 1.00 72.88 82 LEU A C 1
ATOM 658 O O . LEU A 1 82 ? 9.873 -6.055 -5.065 1.00 72.88 82 LEU A O 1
ATOM 662 N N . SER A 1 83 ? 9.357 -7.628 -6.588 1.00 77.62 83 SER A N 1
ATOM 663 C CA . SER A 1 83 ? 9.676 -6.764 -7.725 1.00 77.62 83 SER A CA 1
ATOM 664 C C . SER A 1 83 ? 8.731 -5.560 -7.761 1.00 77.62 83 SER A C 1
ATOM 666 O O . SER A 1 83 ? 7.580 -5.649 -7.321 1.00 77.62 83 SER A O 1
ATOM 668 N N . ALA A 1 84 ? 9.179 -4.456 -8.361 1.00 78.44 84 ALA A N 1
ATOM 669 C CA . ALA A 1 84 ? 8.340 -3.279 -8.580 1.00 78.44 84 ALA A CA 1
ATOM 670 C C . ALA A 1 84 ? 6.981 -3.637 -9.222 1.00 78.44 84 ALA A C 1
ATOM 672 O O . ALA A 1 84 ? 5.937 -3.181 -8.758 1.00 78.44 84 ALA A O 1
ATOM 673 N N . ASN A 1 85 ? 6.974 -4.528 -10.222 1.00 82.00 85 ASN A N 1
ATOM 674 C CA . ASN A 1 85 ? 5.744 -4.990 -10.874 1.00 82.00 85 ASN A CA 1
ATOM 675 C C . ASN A 1 85 ? 4.812 -5.738 -9.911 1.00 82.00 85 ASN A C 1
ATOM 677 O O . ASN A 1 85 ? 3.607 -5.510 -9.929 1.00 82.00 85 ASN A O 1
ATOM 681 N N . ALA A 1 86 ? 5.354 -6.588 -9.036 1.00 81.44 86 ALA A N 1
ATOM 682 C CA . ALA A 1 86 ? 4.544 -7.315 -8.064 1.00 81.44 86 ALA A CA 1
ATOM 683 C C . ALA A 1 86 ? 3.894 -6.371 -7.039 1.00 81.44 86 ALA A C 1
ATOM 685 O O . ALA A 1 86 ? 2.738 -6.576 -6.669 1.00 81.44 86 ALA A O 1
ATOM 686 N N . TYR A 1 87 ? 4.585 -5.300 -6.632 1.00 84.94 87 TYR A N 1
ATOM 687 C CA . TYR A 1 87 ? 3.980 -4.254 -5.804 1.00 84.94 87 TYR A CA 1
ATOM 688 C C . TYR A 1 87 ? 2.884 -3.476 -6.538 1.00 84.94 87 TYR A C 1
ATOM 690 O O . TYR A 1 87 ? 1.829 -3.213 -5.958 1.00 84.94 87 TYR A O 1
ATOM 698 N N . VAL A 1 88 ? 3.105 -3.134 -7.811 1.00 85.88 88 VAL A N 1
ATOM 699 C CA . VAL A 1 88 ? 2.097 -2.466 -8.648 1.00 85.88 88 VAL A CA 1
ATOM 700 C C . VAL A 1 88 ? 0.842 -3.330 -8.791 1.00 85.88 88 VAL A C 1
ATOM 702 O O . VAL A 1 88 ? -0.270 -2.829 -8.607 1.00 85.88 88 VAL A O 1
ATOM 705 N N . ASP A 1 89 ? 1.005 -4.623 -9.064 1.00 87.06 89 ASP A N 1
ATOM 706 C CA . ASP A 1 89 ? -0.101 -5.574 -9.188 1.00 87.06 89 ASP A CA 1
ATOM 707 C C . ASP A 1 89 ? -0.847 -5.744 -7.862 1.00 87.06 89 ASP A C 1
ATOM 709 O O . ASP A 1 89 ? -2.081 -5.766 -7.831 1.00 87.06 89 ASP A O 1
ATOM 713 N N . LEU A 1 90 ? -0.110 -5.845 -6.753 1.00 87.88 90 LEU A N 1
ATOM 714 C CA . LEU A 1 90 ? -0.681 -5.964 -5.416 1.00 87.88 90 LEU A CA 1
ATOM 715 C C . LEU A 1 90 ? -1.514 -4.733 -5.052 1.00 87.88 90 LEU A C 1
ATOM 717 O O . LEU A 1 90 ? -2.645 -4.872 -4.574 1.00 87.88 90 LEU A O 1
ATOM 721 N N . PHE A 1 91 ? -0.982 -3.538 -5.315 1.00 89.44 91 PHE A N 1
ATOM 722 C CA . PHE A 1 91 ? -1.705 -2.286 -5.137 1.00 89.44 91 PHE A CA 1
ATOM 723 C C . PHE A 1 91 ? -2.962 -2.250 -6.006 1.00 89.44 91 PHE A C 1
ATOM 725 O O . PHE A 1 91 ? -4.052 -2.002 -5.495 1.00 89.44 91 PHE A O 1
ATOM 732 N N . TYR A 1 92 ? -2.841 -2.558 -7.299 1.00 89.25 92 TYR A N 1
ATOM 733 C CA . TYR A 1 92 ? -3.966 -2.529 -8.231 1.00 89.25 92 TYR A CA 1
ATOM 734 C C . TYR A 1 92 ? -5.107 -3.456 -7.792 1.00 89.25 92 TYR A C 1
ATOM 736 O O . TYR A 1 92 ? -6.264 -3.035 -7.753 1.00 89.25 92 TYR A O 1
ATOM 744 N N . LYS A 1 93 ? -4.785 -4.693 -7.388 1.00 91.12 93 LYS A N 1
ATOM 745 C CA . LYS A 1 93 ? -5.765 -5.684 -6.910 1.00 91.12 93 LYS A CA 1
ATOM 746 C C . LYS A 1 93 ? -6.505 -5.242 -5.647 1.00 91.12 93 LYS A C 1
ATOM 748 O O . LYS A 1 93 ? -7.647 -5.642 -5.449 1.00 91.12 93 LYS A O 1
ATOM 753 N N . ASN A 1 94 ? -5.877 -4.422 -4.805 1.00 91.62 94 ASN A N 1
ATOM 754 C CA . ASN A 1 94 ? -6.451 -3.961 -3.539 1.00 91.62 94 ASN A CA 1
ATOM 755 C C . ASN A 1 94 ? -6.829 -2.471 -3.554 1.00 91.62 94 ASN A C 1
ATOM 757 O O . ASN A 1 94 ? -7.164 -1.914 -2.510 1.00 91.62 94 ASN A O 1
ATOM 761 N N . TYR A 1 95 ? -6.823 -1.823 -4.724 1.00 90.94 95 TYR A N 1
ATOM 762 C CA . TYR A 1 95 ? -7.007 -0.376 -4.839 1.00 90.94 95 TYR A CA 1
ATOM 763 C C . TYR A 1 95 ? -8.296 0.120 -4.178 1.00 90.94 95 TYR A C 1
ATOM 765 O O . TYR A 1 95 ? -8.264 1.111 -3.456 1.00 90.94 95 TYR A O 1
ATOM 773 N N . ARG A 1 96 ? -9.422 -0.574 -4.396 1.00 90.69 96 ARG A N 1
ATOM 774 C CA . ARG A 1 96 ? -10.710 -0.188 -3.795 1.00 90.69 96 ARG A CA 1
ATOM 775 C C . ARG A 1 96 ? -10.660 -0.230 -2.271 1.00 90.69 96 ARG A C 1
ATOM 777 O O . ARG A 1 96 ? -11.013 0.752 -1.642 1.00 90.69 96 ARG A O 1
ATOM 784 N N . LEU A 1 97 ? -10.120 -1.306 -1.701 1.00 92.12 97 LEU A N 1
ATOM 785 C CA . LEU A 1 97 ? -9.981 -1.470 -0.253 1.00 92.12 97 LEU A CA 1
ATOM 786 C C . LEU A 1 97 ? -9.129 -0.349 0.368 1.00 92.12 97 LEU A C 1
ATOM 788 O O . LEU A 1 97 ? -9.508 0.243 1.375 1.00 92.12 97 LEU A O 1
ATOM 792 N N . ILE A 1 98 ? -8.005 -0.015 -0.273 1.00 91.62 98 ILE A N 1
ATOM 793 C CA . ILE A 1 98 ? -7.124 1.082 0.154 1.00 91.62 98 ILE A CA 1
ATOM 794 C C . ILE A 1 98 ? -7.843 2.431 0.031 1.00 91.62 98 ILE A C 1
ATOM 796 O O . ILE A 1 98 ? -7.761 3.270 0.927 1.00 91.62 98 ILE A O 1
ATOM 800 N N . LYS A 1 99 ? -8.557 2.652 -1.078 1.00 89.38 99 LYS A N 1
ATOM 801 C CA . LYS A 1 99 ? -9.308 3.884 -1.321 1.00 89.38 99 LYS A CA 1
ATOM 802 C C . LYS A 1 99 ? -10.410 4.089 -0.290 1.00 89.38 99 LYS A C 1
ATOM 804 O O . LYS A 1 99 ? -10.522 5.191 0.235 1.00 89.38 99 LYS A O 1
ATOM 809 N N . ASP A 1 100 ? -11.182 3.053 0.005 1.00 89.62 100 ASP A N 1
ATOM 810 C CA . ASP A 1 100 ? -12.295 3.124 0.949 1.00 89.62 100 ASP A CA 1
ATOM 811 C C . ASP A 1 100 ? -11.787 3.440 2.362 1.00 89.62 100 ASP A C 1
ATOM 813 O O . ASP A 1 100 ? -12.344 4.313 3.029 1.00 89.62 100 ASP A O 1
ATOM 817 N N . PHE A 1 101 ? -10.661 2.843 2.773 1.00 88.56 101 PHE A N 1
ATOM 818 C CA . PHE A 1 101 ? -9.978 3.193 4.023 1.00 88.56 101 PHE A CA 1
ATOM 819 C C . PHE A 1 101 ? -9.550 4.669 4.071 1.00 88.56 101 PHE A C 1
ATOM 821 O O . PHE A 1 101 ? -9.804 5.365 5.053 1.00 88.56 101 PHE A O 1
ATOM 828 N N . LEU A 1 102 ? -8.932 5.176 2.999 1.00 86.56 102 LEU A N 1
ATOM 829 C CA . LEU A 1 102 ? -8.493 6.575 2.921 1.00 86.56 102 LEU A CA 1
ATOM 830 C C . LEU A 1 102 ? -9.655 7.575 2.801 1.00 86.56 102 LEU A C 1
ATOM 832 O O . LEU A 1 102 ? -9.506 8.734 3.191 1.00 86.56 102 LEU A O 1
ATOM 836 N N . PHE A 1 103 ? -10.801 7.160 2.258 1.00 84.19 103 PHE A N 1
ATOM 837 C CA . PHE A 1 103 ? -11.990 8.003 2.134 1.00 84.19 103 PHE A CA 1
ATOM 838 C C . PHE A 1 103 ? -12.789 8.060 3.441 1.00 84.19 103 PHE A C 1
ATOM 840 O O . PHE A 1 103 ? -13.179 9.143 3.873 1.00 84.19 103 PHE A O 1
ATOM 847 N N . GLY A 1 104 ? -12.961 6.921 4.118 1.00 79.19 104 GLY A N 1
ATOM 848 C CA . GLY A 1 104 ? -13.593 6.815 5.441 1.00 79.19 104 GLY A CA 1
ATOM 849 C C . GLY A 1 104 ? -12.717 7.304 6.600 1.00 79.19 104 GLY A C 1
ATOM 850 O O . GLY A 1 104 ? -13.020 7.035 7.760 1.00 79.19 104 GLY A O 1
ATOM 851 N N . PHE A 1 105 ? -11.617 7.990 6.292 1.00 73.12 105 PHE A N 1
ATOM 852 C CA . PHE A 1 105 ? -10.516 8.242 7.207 1.00 73.12 105 PHE A CA 1
ATOM 853 C C . PHE A 1 105 ? -10.921 9.069 8.437 1.00 73.12 105 PHE A C 1
ATOM 855 O O . PHE A 1 105 ? -11.232 10.262 8.332 1.00 73.12 105 PHE A O 1
ATOM 862 N N . SER A 1 106 ? -10.837 8.428 9.607 1.00 75.88 106 SER A N 1
ATOM 863 C CA . SER A 1 106 ? -10.932 9.021 10.943 1.00 75.88 106 SER A CA 1
ATOM 864 C C . SER A 1 106 ? -9.579 8.920 11.658 1.00 75.88 106 SER A C 1
ATOM 866 O O . SER A 1 106 ? -8.778 8.038 11.349 1.00 75.88 106 SER A O 1
ATOM 868 N N 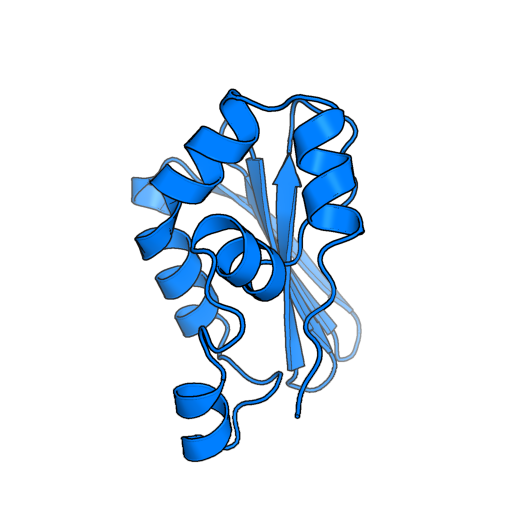. GLN A 1 107 ? -9.324 9.800 12.634 1.00 78.81 107 GLN A N 1
ATOM 869 C CA . GLN A 1 107 ? -8.105 9.728 13.454 1.00 78.81 107 GLN A CA 1
ATOM 870 C C . GLN A 1 107 ? -7.978 8.363 14.154 1.00 78.81 107 GLN A C 1
ATOM 872 O O . GLN A 1 107 ? -6.906 7.774 14.142 1.00 78.81 107 GLN A O 1
ATOM 877 N N . SER A 1 108 ? -9.096 7.817 14.650 1.00 82.38 108 SER A N 1
ATOM 878 C CA . SER A 1 108 ? -9.146 6.493 15.286 1.00 82.38 108 SER A CA 1
ATOM 879 C C . SER A 1 108 ? -8.614 5.386 14.378 1.00 82.38 108 SER A C 1
ATOM 881 O O . SER A 1 108 ? -7.763 4.616 14.797 1.00 82.38 108 SER A O 1
ATOM 883 N N . GLY A 1 109 ? -9.053 5.330 13.114 1.00 82.06 109 GLY A N 1
ATOM 884 C CA . GLY A 1 109 ? -8.594 4.287 12.192 1.00 82.06 109 GLY A CA 1
ATOM 885 C C . GLY A 1 109 ? -7.103 4.389 11.853 1.00 82.06 109 GLY A C 1
ATOM 886 O O . GLY A 1 109 ? -6.468 3.387 11.529 1.00 82.06 109 GLY A O 1
ATOM 887 N N . PHE A 1 110 ? -6.524 5.590 11.939 1.00 83.00 110 PHE A N 1
ATOM 888 C CA . PHE A 1 110 ? -5.083 5.776 11.789 1.00 83.00 110 PHE A CA 1
ATOM 889 C C . PHE A 1 110 ? -4.314 5.316 13.021 1.00 83.00 110 PHE A C 1
ATOM 891 O O . PHE A 1 110 ? -3.301 4.634 12.876 1.00 83.00 110 PHE A O 1
ATOM 898 N N . ASP A 1 111 ? -4.803 5.657 14.211 1.00 86.12 111 ASP A N 1
ATOM 899 C CA . ASP A 1 111 ? -4.204 5.227 15.470 1.00 86.12 111 ASP A CA 1
ATOM 900 C C . ASP A 1 111 ? -4.226 3.692 15.570 1.00 86.12 111 ASP A C 1
ATOM 902 O O . ASP A 1 111 ? -3.214 3.083 15.921 1.00 86.12 111 ASP A O 1
ATOM 906 N N . ASP A 1 112 ? -5.320 3.051 15.149 1.00 88.19 112 ASP A N 1
ATOM 907 C CA . ASP A 1 112 ? -5.435 1.589 15.067 1.00 88.19 112 ASP A CA 1
ATOM 908 C C . ASP A 1 112 ? -4.391 0.990 14.109 1.00 88.19 112 ASP A C 1
ATOM 910 O O . ASP A 1 112 ? -3.689 0.041 14.460 1.00 88.19 112 ASP A O 1
ATOM 914 N N . TYR A 1 113 ? -4.219 1.576 12.919 1.00 88.06 113 TYR A N 1
ATOM 915 C CA . TYR A 1 113 ? -3.182 1.157 11.970 1.00 88.06 113 TYR A CA 1
ATOM 916 C C . TYR A 1 113 ? -1.759 1.341 12.530 1.00 88.06 113 TYR A C 1
ATOM 918 O O . TYR A 1 113 ? -0.892 0.482 12.334 1.00 88.06 113 TYR A O 1
ATOM 926 N N . GLN A 1 114 ? -1.482 2.457 13.210 1.00 85.19 114 GLN A N 1
ATOM 927 C CA . GLN A 1 114 ? -0.166 2.721 13.797 1.00 85.19 114 GLN A CA 1
ATOM 928 C C . GLN A 1 114 ? 0.166 1.681 14.868 1.00 85.19 114 GLN A C 1
ATOM 930 O O . GLN A 1 114 ? 1.245 1.083 14.821 1.00 85.19 114 GLN A O 1
ATOM 935 N N . ASN A 1 115 ? -0.803 1.402 15.742 1.00 88.06 115 ASN A N 1
ATOM 936 C CA . ASN A 1 115 ? -0.702 0.433 16.831 1.00 88.06 115 ASN A CA 1
ATOM 937 C C . ASN A 1 115 ? -0.827 -1.028 16.377 1.00 88.06 115 ASN A C 1
ATOM 939 O O . ASN A 1 115 ? -0.645 -1.934 17.190 1.00 88.06 115 ASN A O 1
ATOM 943 N N . TYR A 1 116 ? -1.110 -1.282 15.097 1.00 85.31 116 TYR A N 1
ATOM 944 C CA . TYR A 1 116 ? -1.148 -2.631 14.552 1.00 85.31 116 TYR A CA 1
ATOM 945 C C . TYR A 1 116 ? 0.255 -3.251 14.565 1.00 85.31 116 TYR A C 1
ATOM 947 O O . TYR A 1 116 ? 1.104 -2.965 13.711 1.00 85.31 116 TYR A O 1
ATOM 955 N N . VAL A 1 117 ? 0.493 -4.106 15.560 1.00 77.50 117 VAL A N 1
ATOM 956 C CA . VAL A 1 117 ? 1.719 -4.888 15.722 1.00 77.50 117 VAL A CA 1
ATOM 957 C C . VAL A 1 117 ? 1.458 -6.310 15.250 1.00 77.50 117 VAL A C 1
ATOM 959 O O . VAL A 1 117 ? 0.597 -7.009 15.778 1.00 77.50 117 VAL A O 1
ATOM 962 N N . VAL A 1 118 ? 2.244 -6.757 14.274 1.00 67.31 118 VAL A N 1
ATOM 963 C CA . VAL A 1 118 ? 2.262 -8.164 13.872 1.00 67.31 118 VAL A CA 1
ATOM 964 C C . VAL A 1 118 ? 3.229 -8.893 14.798 1.00 67.31 118 VAL A C 1
ATOM 966 O O . VAL A 1 118 ? 4.444 -8.751 14.661 1.00 67.31 118 VAL A O 1
ATOM 969 N N . ILE A 1 119 ? 2.692 -9.640 15.762 1.00 60.66 119 ILE A N 1
ATOM 970 C CA . ILE A 1 119 ? 3.486 -10.540 16.601 1.00 60.66 119 ILE A CA 1
ATOM 971 C C . ILE A 1 119 ? 3.672 -11.838 15.818 1.00 60.66 119 ILE A C 1
ATOM 973 O O . ILE A 1 119 ? 2.705 -12.447 15.360 1.00 60.66 119 ILE A O 1
ATOM 977 N N . PHE A 1 120 ? 4.925 -12.228 15.614 1.00 57.53 120 PHE A N 1
ATOM 978 C CA . PHE A 1 120 ? 5.256 -13.501 14.995 1.00 57.53 120 PHE A CA 1
ATOM 979 C C . PHE A 1 120 ? 5.584 -14.499 16.099 1.00 57.53 120 PHE A C 1
ATOM 981 O O . PHE A 1 120 ? 6.636 -14.377 16.725 1.00 57.53 120 PHE A O 1
ATOM 988 N N . ASP A 1 121 ? 4.695 -15.467 16.295 1.00 51.53 121 ASP A N 1
ATOM 989 C CA . ASP A 1 121 ? 5.030 -16.725 16.964 1.00 51.53 121 ASP A CA 1
ATOM 990 C C . ASP A 1 121 ? 6.017 -17.543 16.106 1.00 51.53 121 ASP A C 1
ATOM 992 O O . ASP A 1 121 ? 5.926 -17.491 14.838 1.00 51.53 121 ASP A O 1
#

Nearest PDB structures (foldseek):
  8vl3-assembly1_A  TM=4.968E-01  e=7.852E-01  synthetic construct
  9ftr-assembly1_A  TM=7.667E-01  e=4.097E+00  Drosophila melanogaster
  6rrj-assembly1_A  TM=7.088E-01  e=6.568E+00  Drosophila melanogaster
  1qx1-assembly1_A  TM=7.566E-01  e=9.927E+00  Drosophila melanogaster

pLDDT: mean 78.0, std 12.13, range [45.94, 92.12]